Protein AF-A0A9X1MI79-F1 (afdb_monomer)

Organism: NCBI:txid2886935

Secondary structure (DSSP, 8-state):
--HHHHHHHHHHHHHHHHHHHHHHHHHHHHHHHHHHHH-HHHHHHHHHHHHHHHHHHHHHHHHHHHHHHHHHH---TTSHHHHHHHHHHHHHHHHHHHHHHHHHHS-TTTTT-PPPTTPPPHHHHHT--TT-HHHHHHHHHHT--

Radius of gyration: 29.28 Å; Cα contacts (8 Å, |Δi|>4): 92; chains: 1; bounding box: 72×28×88 Å

Solvent-accessible surface area (backbone atoms only — not comparable to full-atom values): 7965 Å² total; per-residue (Å²): 130,60,71,67,59,54,54,52,52,51,51,51,49,52,54,50,51,52,52,52,50,51,54,49,53,52,54,52,51,53,51,57,52,52,50,56,68,71,27,70,70,44,48,52,53,35,28,51,51,56,55,47,51,51,52,51,37,39,53,34,25,50,51,30,20,54,47,52,52,56,49,68,73,59,82,47,96,80,42,66,81,63,52,52,57,63,43,52,54,33,49,53,50,31,54,52,41,52,51,56,45,28,56,43,67,79,33,28,77,86,60,72,34,59,77,58,86,46,61,68,51,56,69,65,61,68,71,57,61,74,89,44,36,70,50,39,33,51,52,57,55,65,54,44,100

Structure (mmCIF, N/CA/C/O backbone):
data_AF-A0A9X1MI79-F1
#
_entry.id   AF-A0A9X1MI79-F1
#
loop_
_atom_site.group_PDB
_atom_site.id
_atom_site.type_symbol
_atom_site.label_atom_id
_atom_site.label_alt_id
_atom_site.label_comp_id
_atom_site.label_asym_id
_atom_site.label_entity_id
_atom_site.label_seq_id
_atom_site.pdbx_PDB_ins_code
_atom_site.Cartn_x
_atom_site.Cartn_y
_atom_site.Cartn_z
_atom_site.occupancy
_atom_site.B_iso_or_equiv
_atom_site.auth_seq_id
_atom_site.auth_comp_id
_atom_site.auth_asym_id
_atom_site.auth_atom_id
_atom_site.pdbx_PDB_model_num
ATOM 1 N N . MET A 1 1 ? 44.065 7.647 -59.034 1.00 57.72 1 MET A N 1
ATOM 2 C CA . MET A 1 1 ? 42.677 7.531 -58.523 1.00 57.72 1 MET A CA 1
ATOM 3 C C . MET A 1 1 ? 41.960 8.841 -58.847 1.00 57.72 1 MET A C 1
ATOM 5 O O . MET A 1 1 ? 42.499 9.881 -58.493 1.00 57.72 1 MET A O 1
ATOM 9 N N . SER A 1 2 ? 40.863 8.844 -59.620 1.00 71.06 2 SER A N 1
ATOM 10 C CA . SER A 1 2 ? 40.244 10.113 -60.052 1.00 71.06 2 SER A CA 1
ATOM 11 C C . SER A 1 2 ? 39.597 10.833 -58.865 1.00 71.06 2 SER A C 1
ATOM 13 O O . SER A 1 2 ? 39.004 10.186 -57.999 1.00 71.06 2 SER A O 1
ATOM 15 N N . ARG A 1 3 ? 39.702 12.170 -58.818 1.00 73.56 3 ARG A N 1
ATOM 16 C CA . ARG A 1 3 ? 39.136 13.012 -57.743 1.00 73.56 3 ARG A CA 1
ATOM 17 C C . ARG A 1 3 ? 37.663 12.688 -57.464 1.00 73.56 3 ARG A C 1
ATOM 19 O O . ARG A 1 3 ? 37.249 12.658 -56.313 1.00 73.56 3 ARG A O 1
ATOM 26 N N . THR A 1 4 ? 36.906 12.347 -58.503 1.00 75.12 4 THR A N 1
ATOM 27 C CA . THR A 1 4 ? 35.492 11.961 -58.425 1.00 75.12 4 THR A CA 1
ATOM 28 C C . THR A 1 4 ? 35.263 10.689 -57.608 1.00 75.12 4 THR A C 1
ATOM 30 O O . THR A 1 4 ? 34.329 10.636 -56.817 1.00 75.12 4 THR A O 1
ATOM 33 N N . ARG A 1 5 ? 36.128 9.673 -57.744 1.00 74.81 5 ARG A N 1
ATOM 34 C CA . ARG A 1 5 ? 36.008 8.429 -56.964 1.00 74.81 5 ARG A CA 1
ATOM 35 C C . ARG A 1 5 ? 36.281 8.666 -55.485 1.00 74.81 5 ARG A C 1
ATOM 37 O O . ARG A 1 5 ? 35.548 8.127 -54.671 1.00 74.81 5 ARG A O 1
ATOM 44 N N . ILE A 1 6 ? 37.269 9.508 -55.166 1.00 77.19 6 ILE A N 1
ATOM 45 C CA . ILE A 1 6 ? 37.611 9.874 -53.784 1.00 77.19 6 ILE A CA 1
ATOM 46 C C . ILE A 1 6 ? 36.420 10.576 -53.122 1.00 77.19 6 ILE A C 1
ATOM 48 O O . ILE A 1 6 ? 35.980 10.143 -52.062 1.00 77.19 6 ILE A O 1
ATOM 52 N N . VAL A 1 7 ? 35.834 11.578 -53.788 1.00 79.25 7 VAL A N 1
ATOM 53 C CA . VAL A 1 7 ? 34.670 12.321 -53.273 1.00 79.25 7 VAL A CA 1
ATOM 54 C C . VAL A 1 7 ? 33.468 11.401 -53.032 1.00 79.25 7 VAL A C 1
ATOM 56 O O . VAL A 1 7 ? 32.863 11.464 -51.965 1.00 79.25 7 VAL A O 1
ATOM 59 N N . ILE A 1 8 ? 33.153 10.498 -53.967 1.00 82.12 8 ILE A N 1
ATOM 60 C CA . ILE A 1 8 ? 32.021 9.567 -53.821 1.00 82.12 8 ILE A CA 1
ATOM 61 C C . ILE A 1 8 ? 32.249 8.588 -52.660 1.00 82.12 8 ILE A C 1
ATOM 63 O O . ILE A 1 8 ? 31.344 8.384 -51.852 1.00 82.12 8 ILE A O 1
ATOM 67 N N . THR A 1 9 ? 33.454 8.022 -52.520 1.00 80.94 9 THR A N 1
ATOM 68 C CA . THR A 1 9 ? 33.768 7.132 -51.388 1.00 80.94 9 THR A CA 1
ATOM 69 C C . THR A 1 9 ? 33.741 7.855 -50.045 1.00 80.94 9 THR A C 1
ATOM 71 O O . THR A 1 9 ? 33.268 7.285 -49.066 1.00 80.94 9 THR A O 1
ATOM 74 N N . SER A 1 10 ? 34.187 9.113 -49.988 1.00 80.06 10 SER A N 1
ATOM 75 C CA . SER A 1 10 ? 34.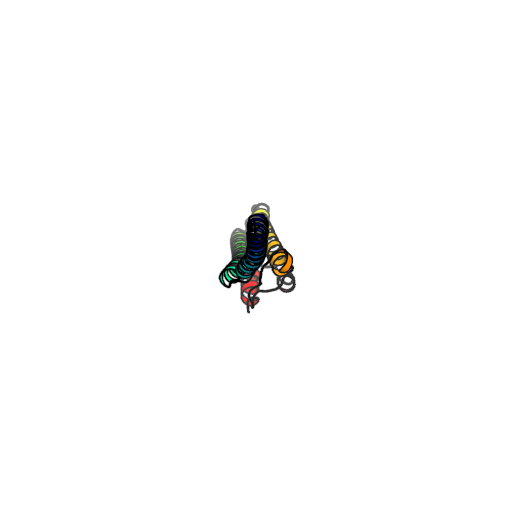133 9.919 -48.765 1.00 80.06 10 SER A CA 1
ATOM 76 C C . SER A 1 10 ? 32.695 10.228 -48.351 1.00 80.06 10 SER A C 1
ATOM 78 O O . SER A 1 10 ? 32.358 10.083 -47.180 1.00 80.06 10 SER A O 1
ATOM 80 N N . ILE A 1 11 ? 31.827 10.590 -49.302 1.00 84.75 11 ILE A N 1
ATOM 81 C CA . ILE A 1 11 ? 30.403 10.836 -49.027 1.00 84.75 11 ILE A CA 1
ATOM 82 C C . ILE A 1 11 ? 29.721 9.549 -48.548 1.00 84.75 11 ILE A C 1
ATOM 84 O O . ILE A 1 11 ? 29.027 9.569 -47.534 1.00 84.75 11 ILE A O 1
ATOM 88 N N . ALA A 1 12 ? 29.965 8.418 -49.216 1.00 84.44 12 ALA A N 1
ATOM 89 C CA . ALA A 1 12 ? 29.407 7.129 -48.813 1.00 84.44 12 ALA A CA 1
ATOM 90 C C . ALA A 1 12 ? 29.863 6.708 -47.403 1.00 84.44 12 ALA A C 1
ATOM 92 O O . ALA A 1 12 ? 29.055 6.211 -46.621 1.00 84.44 12 ALA A O 1
ATOM 93 N N . ALA A 1 13 ? 31.129 6.957 -47.051 1.00 85.69 13 ALA A N 1
ATOM 94 C CA . ALA A 1 13 ? 31.653 6.675 -45.717 1.00 85.69 13 ALA A CA 1
ATOM 95 C C . ALA A 1 13 ? 30.995 7.545 -44.631 1.00 85.69 13 ALA A C 1
ATOM 97 O O . ALA A 1 13 ? 30.631 7.027 -43.577 1.00 85.69 13 ALA A O 1
ATOM 98 N N . ILE A 1 14 ? 30.789 8.841 -44.894 1.00 86.50 14 ILE A N 1
ATOM 99 C CA . ILE A 1 14 ? 30.130 9.761 -43.951 1.00 86.50 14 ILE A CA 1
ATOM 100 C C . ILE A 1 14 ? 28.669 9.355 -43.729 1.00 86.50 14 ILE A C 1
ATOM 102 O O . ILE A 1 14 ? 28.219 9.274 -42.587 1.00 86.50 14 ILE A O 1
ATOM 106 N N . VAL A 1 15 ? 27.938 9.051 -44.807 1.00 88.00 15 VAL A N 1
ATOM 107 C CA . VAL A 1 15 ? 26.540 8.602 -44.717 1.00 88.00 15 VAL A CA 1
ATOM 108 C C . VAL A 1 15 ? 26.447 7.266 -43.978 1.00 88.00 15 VAL A C 1
ATOM 110 O O . VAL A 1 15 ? 25.614 7.121 -43.086 1.00 88.00 15 VAL A O 1
ATOM 113 N N . GLY A 1 16 ? 27.335 6.312 -44.274 1.00 87.31 16 GLY A N 1
ATOM 114 C CA . GLY A 1 16 ? 27.387 5.032 -43.565 1.00 87.31 16 GLY A CA 1
ATOM 115 C C . GLY A 1 16 ? 27.642 5.197 -42.064 1.00 87.31 16 GLY A C 1
ATOM 116 O O . GLY A 1 16 ? 26.950 4.587 -41.250 1.00 87.31 16 GLY A O 1
ATOM 117 N N . LEU A 1 17 ? 28.573 6.077 -41.685 1.00 87.50 17 LEU A N 1
AT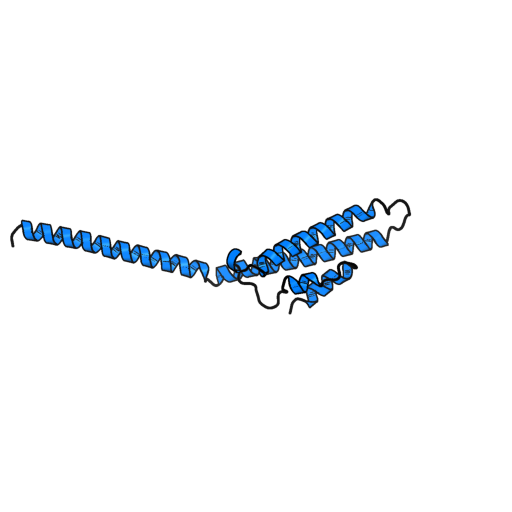OM 118 C CA . LEU A 1 17 ? 28.871 6.370 -40.282 1.00 87.50 17 LEU A CA 1
ATOM 119 C C . LEU A 1 17 ? 27.667 6.998 -39.560 1.00 87.50 17 LEU A C 1
ATOM 121 O O . LEU A 1 17 ? 27.357 6.615 -38.431 1.00 87.50 17 LEU A O 1
ATOM 125 N N . ALA A 1 18 ? 26.966 7.927 -40.216 1.00 83.12 18 ALA A N 1
ATOM 126 C CA . ALA A 1 18 ? 25.770 8.570 -39.674 1.00 83.12 18 ALA A CA 1
ATOM 127 C C . ALA A 1 18 ? 24.629 7.565 -39.434 1.00 83.12 18 ALA A C 1
ATOM 129 O O . ALA A 1 18 ? 23.962 7.613 -38.402 1.00 83.12 18 ALA A O 1
ATOM 130 N N . VAL A 1 19 ? 24.436 6.608 -40.347 1.00 85.88 19 VAL A N 1
ATOM 131 C CA . VAL A 1 19 ? 23.416 5.559 -40.195 1.00 85.88 19 VAL A CA 1
ATOM 132 C C . VAL A 1 19 ? 23.762 4.622 -39.038 1.00 85.88 19 VAL A C 1
ATOM 134 O O . VAL A 1 19 ? 22.911 4.360 -38.190 1.00 85.88 19 VAL A O 1
ATOM 137 N N . VAL A 1 20 ? 25.010 4.153 -38.951 1.00 84.38 20 VAL A N 1
ATOM 138 C CA . VAL A 1 20 ? 25.444 3.252 -37.868 1.00 84.38 20 VAL A CA 1
ATOM 139 C C . VAL A 1 20 ? 25.331 3.933 -36.504 1.00 84.38 20 VAL A C 1
ATOM 141 O O . VAL A 1 20 ? 24.790 3.352 -35.567 1.00 84.38 20 VAL A O 1
ATOM 144 N N . THR A 1 21 ? 25.789 5.179 -36.385 1.00 80.25 21 THR A N 1
ATOM 145 C CA . THR A 1 21 ? 25.687 5.936 -35.125 1.00 80.25 21 THR A CA 1
ATOM 146 C C . THR A 1 21 ? 24.237 6.250 -34.754 1.00 80.25 21 THR A C 1
ATOM 148 O O . THR A 1 21 ? 23.883 6.131 -33.582 1.00 80.25 21 THR A O 1
ATOM 151 N N . GLY A 1 22 ? 23.375 6.556 -35.730 1.00 79.12 22 GLY A N 1
ATOM 152 C CA . GLY A 1 22 ? 21.936 6.718 -35.512 1.00 79.12 22 GLY A CA 1
ATOM 153 C C . GLY A 1 22 ? 21.269 5.442 -34.987 1.00 79.12 22 GLY A C 1
ATOM 154 O O . GLY A 1 22 ? 20.530 5.492 -34.005 1.00 79.12 22 GLY A O 1
ATOM 155 N N . LEU A 1 23 ? 21.582 4.283 -35.574 1.00 79.25 23 LEU A N 1
ATOM 156 C CA . LEU A 1 23 ? 21.052 2.986 -35.132 1.00 79.25 23 LEU A CA 1
ATOM 157 C C . LEU A 1 23 ? 21.542 2.597 -33.728 1.00 79.25 23 LEU A C 1
ATOM 159 O O . LEU A 1 23 ? 20.756 2.108 -32.916 1.00 79.25 23 LEU A O 1
ATOM 163 N N . LEU A 1 24 ? 22.812 2.862 -33.410 1.00 77.44 24 LEU A N 1
ATOM 164 C CA . LEU A 1 24 ? 23.360 2.646 -32.067 1.00 77.44 24 LEU A CA 1
ATOM 165 C C . LEU A 1 24 ? 22.711 3.570 -31.028 1.00 77.44 24 LEU A C 1
ATOM 167 O O . LEU A 1 24 ? 22.385 3.121 -29.931 1.00 77.44 24 LEU A O 1
ATOM 171 N N . GLY A 1 25 ? 22.476 4.839 -31.376 1.00 72.69 25 GLY A N 1
ATOM 172 C CA . GLY A 1 25 ? 21.784 5.798 -30.512 1.00 72.69 25 GLY A CA 1
ATOM 173 C C . GLY A 1 25 ? 20.355 5.365 -30.182 1.00 72.69 25 GLY A C 1
ATOM 174 O O . GLY A 1 25 ? 19.941 5.436 -29.024 1.00 72.69 25 GLY A O 1
ATOM 175 N N . LEU A 1 26 ? 19.630 4.836 -31.173 1.00 72.94 26 LEU A N 1
ATOM 176 C CA . LEU A 1 26 ? 18.309 4.248 -30.955 1.00 72.94 26 LEU A CA 1
ATOM 177 C C . LEU A 1 26 ? 18.398 3.043 -30.006 1.00 72.94 26 LEU A C 1
ATOM 179 O O . LEU A 1 26 ? 17.720 3.035 -28.980 1.00 72.94 26 LEU A O 1
ATOM 183 N N . GLY A 1 27 ? 19.275 2.071 -30.275 1.00 67.94 27 GLY A N 1
ATOM 184 C CA . GLY A 1 27 ? 19.419 0.869 -29.439 1.00 67.94 27 GLY A CA 1
ATOM 185 C C . GLY A 1 27 ? 19.789 1.162 -27.978 1.00 67.94 27 GLY A C 1
ATOM 186 O O . GLY A 1 27 ? 19.186 0.610 -27.056 1.00 67.94 27 GLY A O 1
ATOM 187 N N . LEU A 1 28 ? 20.729 2.082 -27.746 1.00 68.38 28 LEU A N 1
ATOM 188 C CA . LEU A 1 28 ? 21.133 2.498 -26.397 1.00 68.38 28 LEU A CA 1
ATOM 189 C C . LEU A 1 28 ? 20.019 3.257 -25.660 1.00 68.38 28 LEU A C 1
ATOM 191 O O . LEU A 1 28 ? 19.884 3.113 -24.443 1.00 68.38 28 LEU A O 1
ATOM 195 N N . GLY A 1 29 ? 19.196 4.025 -26.380 1.00 64.25 29 GLY A N 1
ATOM 196 C CA . GLY A 1 29 ? 18.020 4.695 -25.820 1.00 64.25 29 GLY A CA 1
ATOM 197 C C . GLY A 1 29 ? 16.996 3.706 -25.257 1.00 64.25 29 GLY A C 1
ATOM 198 O O . GLY A 1 29 ? 16.554 3.864 -24.118 1.00 64.25 29 GLY A O 1
ATOM 199 N N . TRP A 1 30 ? 16.689 2.643 -26.008 1.00 60.22 30 TRP A N 1
ATOM 200 C CA . TRP A 1 30 ? 15.798 1.564 -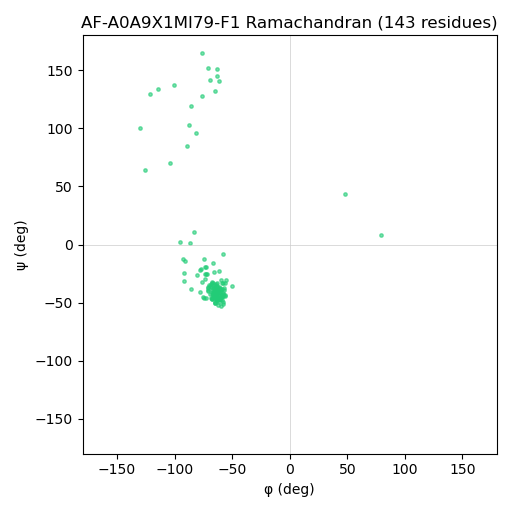25.561 1.00 60.22 30 TRP A CA 1
ATOM 201 C C . TRP A 1 30 ? 16.367 0.794 -24.364 1.00 60.22 30 TRP A C 1
ATOM 203 O O . TRP A 1 30 ? 15.646 0.524 -23.403 1.00 60.22 30 TRP A O 1
ATOM 213 N N . PHE A 1 31 ? 17.669 0.500 -24.368 1.00 62.28 31 PHE A N 1
ATOM 214 C CA . PHE A 1 31 ? 18.326 -0.194 -23.257 1.00 62.28 31 PHE A CA 1
ATOM 215 C C . PHE A 1 31 ? 18.320 0.635 -21.958 1.00 62.28 31 PHE A C 1
ATOM 217 O O . PHE A 1 31 ? 18.019 0.132 -20.873 1.00 62.28 31 PHE A O 1
ATOM 224 N N . ASN A 1 32 ? 18.592 1.938 -22.056 1.00 60.25 32 ASN A N 1
ATOM 225 C CA . ASN A 1 32 ? 18.564 2.842 -20.906 1.00 60.25 32 ASN A CA 1
ATOM 226 C C . ASN A 1 32 ? 17.133 3.054 -20.368 1.00 60.25 32 ASN A C 1
ATOM 228 O O . ASN A 1 32 ? 16.927 3.189 -19.163 1.00 60.25 32 ASN A O 1
ATOM 232 N N . ALA A 1 33 ? 16.123 3.049 -21.242 1.00 61.75 33 ALA A N 1
ATOM 233 C CA . ALA A 1 33 ? 14.724 3.087 -20.821 1.00 61.75 33 ALA A CA 1
ATOM 234 C C . ALA A 1 33 ? 14.313 1.790 -20.101 1.00 61.75 33 ALA A C 1
ATOM 236 O O . ALA A 1 33 ? 13.752 1.850 -19.008 1.00 61.75 33 ALA A O 1
ATOM 237 N N . GLY A 1 34 ? 14.664 0.624 -20.654 1.00 57.66 34 GLY A N 1
ATOM 238 C CA . GLY A 1 34 ? 14.344 -0.678 -20.058 1.00 57.66 34 GLY A CA 1
ATOM 239 C C . GLY A 1 34 ? 14.978 -0.889 -18.680 1.00 57.66 34 GLY A C 1
ATOM 240 O O . GLY A 1 34 ? 14.314 -1.337 -17.745 1.00 57.66 34 GLY A O 1
ATOM 241 N N . THR A 1 35 ? 16.241 -0.491 -18.510 1.00 56.88 35 THR A N 1
ATOM 242 C CA . THR A 1 35 ? 16.941 -0.622 -17.219 1.00 56.88 35 THR A CA 1
ATOM 243 C C . THR A 1 35 ? 16.368 0.288 -16.132 1.00 56.88 35 THR A C 1
ATOM 245 O O . THR A 1 35 ? 16.342 -0.108 -14.969 1.00 56.88 35 THR A O 1
ATOM 248 N N . LYS A 1 36 ? 15.844 1.473 -16.474 1.00 60.31 36 LYS A N 1
ATOM 249 C CA . LYS A 1 36 ? 15.164 2.350 -15.505 1.00 60.31 36 LYS A CA 1
ATOM 250 C C . LYS A 1 36 ? 13.874 1.732 -14.967 1.00 60.31 36 LYS A C 1
ATOM 252 O O . LYS A 1 36 ? 13.644 1.801 -13.759 1.00 60.31 36 LYS A O 1
ATOM 257 N N . VAL A 1 37 ? 13.085 1.095 -15.833 1.00 60.56 37 VAL A N 1
ATOM 258 C CA . VAL A 1 37 ? 11.792 0.485 -15.477 1.00 60.56 37 VAL A CA 1
ATOM 259 C C . VAL A 1 37 ? 11.970 -0.723 -14.548 1.00 60.56 37 VAL A C 1
ATOM 261 O O . VAL A 1 37 ? 11.247 -0.8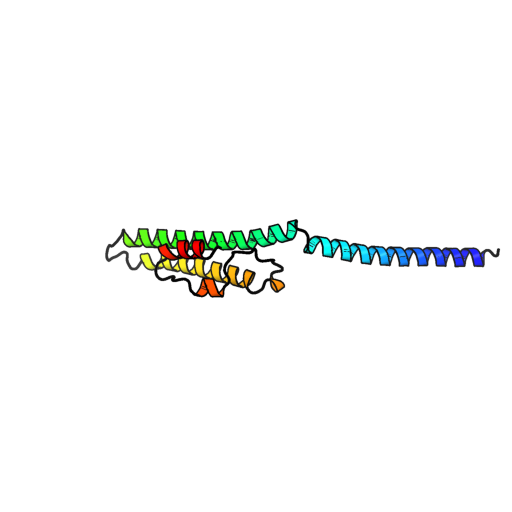38 -13.562 1.00 60.56 37 VAL A O 1
ATOM 264 N N . ILE A 1 38 ? 12.972 -1.574 -14.798 1.00 61.22 38 ILE A N 1
ATOM 265 C CA . ILE A 1 38 ? 13.195 -2.829 -14.047 1.00 61.22 38 ILE A CA 1
ATOM 266 C C . ILE A 1 38 ? 14.224 -2.650 -12.906 1.00 61.22 38 ILE A C 1
ATOM 268 O O . ILE A 1 38 ? 14.563 -3.589 -12.191 1.00 61.22 38 ILE A O 1
ATOM 272 N N . SER A 1 39 ? 14.751 -1.438 -12.693 1.00 69.06 39 SER A N 1
ATOM 273 C CA . SER A 1 39 ? 15.753 -1.213 -11.642 1.00 69.06 39 SER A CA 1
ATOM 274 C C . SER A 1 39 ? 15.207 -1.534 -10.242 1.00 69.06 39 SER A C 1
ATOM 276 O O . SER A 1 39 ? 14.089 -1.158 -9.890 1.00 69.06 39 SER A O 1
ATOM 278 N N . ALA A 1 40 ? 16.034 -2.149 -9.389 1.00 73.81 40 ALA A N 1
ATOM 279 C CA . ALA A 1 40 ? 15.679 -2.444 -7.995 1.00 73.81 40 ALA A CA 1
ATOM 280 C C . ALA A 1 40 ? 15.250 -1.187 -7.208 1.00 73.81 40 ALA A C 1
ATOM 282 O O . ALA A 1 40 ? 14.402 -1.249 -6.319 1.00 73.81 40 ALA A O 1
ATOM 283 N N . GLY A 1 41 ? 15.801 -0.020 -7.563 1.00 73.00 41 GLY A N 1
ATOM 284 C CA . GLY A 1 41 ? 15.394 1.263 -6.993 1.00 73.00 41 GLY A CA 1
ATOM 285 C C . GLY A 1 41 ? 13.963 1.666 -7.361 1.00 73.00 41 GLY A C 1
ATOM 286 O O . GLY A 1 41 ? 13.283 2.278 -6.540 1.00 73.00 41 GLY A O 1
ATOM 287 N N . ASN A 1 42 ? 13.492 1.311 -8.559 1.00 76.62 42 ASN A N 1
ATOM 288 C CA . ASN A 1 42 ? 12.117 1.553 -8.985 1.00 76.62 42 ASN A CA 1
ATOM 289 C C . ASN A 1 42 ? 11.137 0.617 -8.263 1.00 76.62 42 ASN A C 1
ATOM 291 O O . ASN A 1 42 ? 10.174 1.089 -7.665 1.00 76.62 42 ASN A O 1
ATOM 295 N N . VAL A 1 43 ? 11.459 -0.678 -8.192 1.00 79.00 43 VAL A N 1
ATOM 296 C CA . VAL A 1 43 ? 10.666 -1.671 -7.443 1.00 79.00 43 VAL A CA 1
ATOM 297 C C . VAL A 1 43 ? 10.546 -1.279 -5.966 1.00 79.00 43 VAL A C 1
ATOM 299 O O . VAL A 1 43 ? 9.453 -1.260 -5.409 1.00 79.00 43 VAL A O 1
ATOM 302 N N . LYS A 1 44 ? 11.641 -0.835 -5.330 1.00 82.44 44 LYS A N 1
ATOM 303 C CA . LYS A 1 44 ? 11.604 -0.346 -3.941 1.00 82.44 44 LYS A CA 1
ATOM 304 C C . LYS A 1 44 ? 10.672 0.858 -3.760 1.00 82.44 44 LYS A C 1
ATOM 306 O O . LYS A 1 44 ? 9.979 0.951 -2.744 1.00 82.44 44 LYS A O 1
ATOM 311 N N . LYS A 1 45 ? 10.648 1.789 -4.719 1.00 82.44 45 LYS A N 1
ATOM 312 C CA . LYS A 1 45 ? 9.724 2.935 -4.688 1.00 82.44 45 LYS A CA 1
ATOM 313 C C . LYS A 1 45 ? 8.273 2.480 -4.823 1.00 82.44 45 LYS A C 1
ATOM 315 O O . LYS A 1 45 ? 7.447 2.942 -4.046 1.00 82.44 45 LYS A O 1
ATOM 320 N N . GLN A 1 46 ? 7.989 1.553 -5.736 1.00 83.44 46 GLN A N 1
ATOM 321 C CA . GLN A 1 46 ? 6.656 0.970 -5.919 1.00 83.44 46 GLN A CA 1
ATOM 322 C C . GLN A 1 46 ? 6.182 0.249 -4.650 1.00 83.44 46 GLN A C 1
ATOM 324 O O . GLN A 1 46 ? 5.102 0.550 -4.149 1.00 83.44 46 GLN A O 1
ATOM 329 N N . HIS A 1 47 ? 7.032 -0.586 -4.041 1.00 87.88 47 HIS A N 1
ATOM 330 C CA . HIS A 1 47 ? 6.723 -1.233 -2.762 1.00 87.88 47 HIS A CA 1
ATOM 331 C C . HIS A 1 47 ? 6.421 -0.197 -1.672 1.00 87.88 47 HIS A C 1
ATOM 333 O O . HIS A 1 47 ? 5.459 -0.342 -0.928 1.00 87.88 47 HIS A O 1
ATOM 339 N N . THR A 1 48 ? 7.198 0.890 -1.600 1.00 87.94 48 THR A N 1
ATOM 340 C CA . THR A 1 48 ? 6.979 1.958 -0.607 1.00 87.94 48 THR A CA 1
ATOM 341 C C . THR A 1 48 ? 5.590 2.591 -0.728 1.00 87.94 48 THR A C 1
ATOM 343 O O . THR A 1 48 ? 5.017 2.975 0.290 1.00 87.94 48 T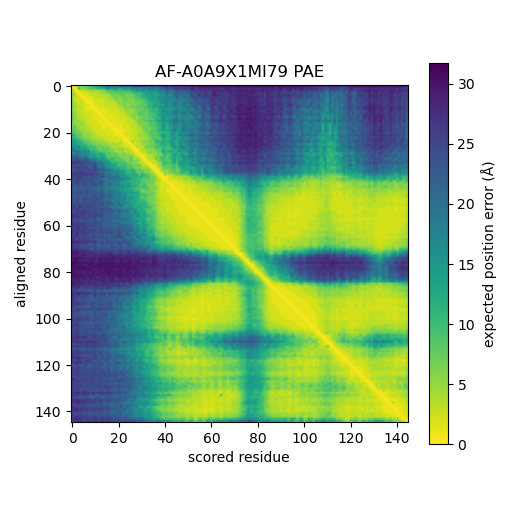HR A O 1
ATOM 346 N N . VAL A 1 49 ? 5.036 2.692 -1.942 1.00 87.44 49 VAL A N 1
ATOM 347 C CA . VAL A 1 49 ? 3.676 3.209 -2.162 1.00 87.44 49 VAL A CA 1
ATOM 348 C C . VAL A 1 49 ? 2.642 2.280 -1.532 1.00 87.44 49 VAL A C 1
ATOM 350 O O . VAL A 1 49 ? 1.838 2.753 -0.731 1.00 87.44 49 VAL A O 1
ATOM 353 N N . VAL A 1 50 ? 2.711 0.976 -1.819 1.00 88.25 50 VAL A N 1
ATOM 354 C CA . VAL A 1 50 ? 1.779 -0.024 -1.265 1.00 88.25 50 VAL A CA 1
ATOM 355 C C . VAL A 1 50 ? 1.871 -0.067 0.262 1.00 88.25 50 VAL A C 1
ATOM 357 O O . VAL A 1 50 ? 0.857 0.029 0.947 1.00 88.25 50 VAL A O 1
ATOM 360 N N . ILE A 1 51 ? 3.094 -0.112 0.805 1.00 90.38 51 ILE A N 1
ATOM 361 C CA . ILE A 1 51 ? 3.342 -0.128 2.255 1.00 90.38 51 ILE A CA 1
ATOM 362 C C . ILE A 1 51 ? 2.745 1.117 2.923 1.00 90.38 51 ILE A C 1
ATOM 364 O O . ILE A 1 51 ? 2.119 1.021 3.977 1.00 90.38 51 ILE A O 1
ATOM 368 N N . ARG A 1 52 ? 2.943 2.301 2.326 1.00 91.38 52 ARG A N 1
ATOM 369 C CA . ARG A 1 52 ? 2.421 3.557 2.876 1.00 91.38 52 ARG A CA 1
ATOM 370 C C . ARG A 1 52 ? 0.898 3.571 2.873 1.00 91.38 52 ARG A C 1
ATOM 372 O O . ARG A 1 52 ? 0.320 3.838 3.915 1.00 91.38 52 ARG A O 1
ATOM 379 N N . GLN A 1 53 ? 0.274 3.246 1.742 1.00 90.81 53 GLN A N 1
ATOM 380 C CA . GLN A 1 53 ? -1.186 3.194 1.641 1.00 90.81 53 GLN A CA 1
ATOM 381 C C . GLN A 1 53 ? -1.784 2.217 2.662 1.00 90.81 53 GLN A C 1
ATOM 383 O O . GLN A 1 53 ? -2.787 2.535 3.295 1.00 90.81 53 GLN A O 1
ATOM 388 N N . TYR A 1 54 ? -1.134 1.071 2.879 1.00 91.25 54 TYR A N 1
ATOM 389 C CA . TYR A 1 54 ? -1.554 0.101 3.886 1.00 91.25 54 TYR A CA 1
ATOM 390 C C . TYR A 1 54 ? -1.474 0.646 5.316 1.00 91.25 54 TYR A C 1
ATOM 392 O O . TYR A 1 54 ? -2.423 0.539 6.089 1.00 91.25 54 TYR A O 1
ATOM 400 N N . ASN A 1 55 ? -0.363 1.298 5.663 1.00 91.56 55 ASN A N 1
ATOM 401 C CA . ASN A 1 55 ? -0.209 1.929 6.973 1.00 91.56 55 ASN A CA 1
ATOM 402 C C . ASN A 1 55 ? -1.202 3.084 7.180 1.00 91.56 55 ASN A C 1
ATOM 404 O O . ASN A 1 55 ? -1.691 3.267 8.292 1.00 91.56 55 ASN A O 1
ATOM 408 N N . ASP A 1 56 ? -1.527 3.833 6.123 1.00 91.44 56 ASP A N 1
ATOM 409 C CA . ASP A 1 56 ? -2.541 4.889 6.171 1.00 91.44 56 ASP A CA 1
ATOM 410 C C . ASP A 1 56 ? -3.936 4.300 6.456 1.00 91.44 56 ASP A C 1
ATOM 412 O O . ASP A 1 56 ? -4.699 4.891 7.221 1.00 91.44 56 ASP A O 1
ATOM 416 N N . MET A 1 57 ? -4.260 3.117 5.910 1.00 91.12 57 MET A N 1
ATOM 417 C CA . MET A 1 57 ? -5.500 2.394 6.237 1.00 91.12 57 MET A CA 1
ATOM 418 C C . MET A 1 57 ? -5.551 1.976 7.708 1.00 91.12 57 MET A C 1
ATOM 420 O O . MET A 1 57 ? -6.554 2.234 8.372 1.00 91.12 57 MET A O 1
ATOM 424 N 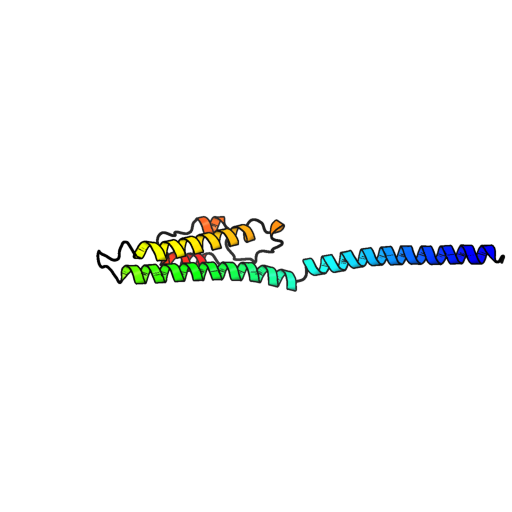N . ILE A 1 58 ? -4.467 1.393 8.234 1.00 91.19 58 ILE A N 1
ATOM 425 C CA . ILE A 1 58 ? -4.369 1.020 9.656 1.00 91.19 58 ILE A CA 1
ATOM 426 C C . ILE A 1 58 ? -4.559 2.257 10.541 1.00 91.19 58 ILE A C 1
ATOM 428 O O . ILE A 1 58 ? -5.372 2.244 11.460 1.00 91.19 58 ILE A O 1
ATOM 432 N N . ALA A 1 59 ? -3.866 3.355 10.233 1.00 91.19 59 ALA A N 1
ATOM 433 C CA . ALA A 1 59 ? -3.992 4.595 10.991 1.00 91.19 59 ALA A CA 1
ATOM 434 C C . ALA A 1 59 ? -5.410 5.183 10.911 1.00 91.19 59 ALA A C 1
ATOM 436 O O . ALA A 1 59 ? -5.902 5.756 11.884 1.00 91.19 59 ALA A O 1
ATOM 437 N N . ALA A 1 60 ? -6.090 5.070 9.768 1.00 89.38 60 ALA A N 1
ATOM 438 C CA . ALA A 1 60 ? -7.477 5.505 9.633 1.00 89.38 60 ALA A CA 1
ATOM 439 C C . ALA A 1 60 ? -8.434 4.660 10.490 1.00 89.38 60 ALA A C 1
ATOM 441 O O . ALA A 1 60 ? -9.305 5.239 11.140 1.00 89.38 60 ALA A O 1
ATOM 442 N N . ALA A 1 61 ? -8.234 3.339 10.546 1.00 88.75 61 ALA A N 1
ATOM 443 C CA . ALA A 1 61 ? -8.996 2.442 11.415 1.00 88.75 61 ALA A CA 1
ATOM 444 C C . ALA A 1 61 ? -8.754 2.745 12.907 1.00 88.75 61 ALA A C 1
ATOM 446 O O . ALA A 1 61 ? -9.713 2.944 13.650 1.00 88.75 61 ALA A O 1
ATOM 447 N N . ASP A 1 62 ? -7.495 2.912 13.329 1.00 88.62 62 ASP A N 1
ATOM 448 C CA . ASP A 1 62 ? -7.139 3.253 14.718 1.00 88.62 62 ASP A CA 1
ATOM 449 C C . ASP A 1 62 ? -7.739 4.620 15.142 1.00 88.62 62 ASP A C 1
ATOM 451 O O . ASP A 1 62 ? -8.216 4.799 16.268 1.00 88.62 62 ASP A O 1
ATOM 455 N N . ASN A 1 63 ? -7.799 5.590 14.218 1.00 86.69 63 ASN A N 1
ATOM 456 C CA . ASN A 1 63 ? -8.472 6.875 14.445 1.00 86.69 63 ASN A CA 1
ATOM 457 C C . ASN A 1 63 ? -9.999 6.741 14.555 1.00 86.69 63 ASN A C 1
ATOM 459 O O . ASN A 1 63 ? -10.618 7.475 15.329 1.00 86.69 63 ASN A O 1
ATOM 463 N N . ALA A 1 64 ? -10.613 5.849 13.772 1.00 86.88 64 ALA A N 1
ATOM 464 C CA . ALA A 1 64 ? -12.044 5.569 13.856 1.00 86.88 64 ALA A CA 1
ATOM 465 C C . ALA A 1 64 ? -12.395 4.888 15.190 1.00 86.88 64 ALA A C 1
ATOM 467 O O . ALA A 1 64 ? -13.333 5.326 15.854 1.00 86.88 64 ALA A O 1
ATOM 468 N N . CYS A 1 65 ? -11.580 3.927 15.642 1.00 88.56 65 CYS A N 1
ATOM 469 C CA . CYS A 1 65 ? -11.699 3.320 16.971 1.00 88.56 65 CYS A CA 1
ATOM 470 C C . CYS A 1 65 ? -11.598 4.370 18.086 1.00 88.56 65 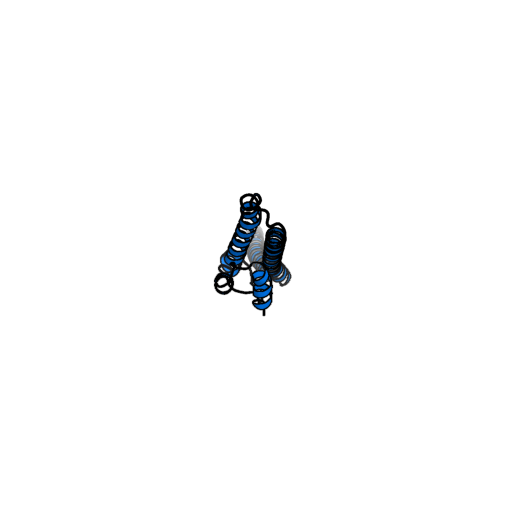CYS A C 1
ATOM 472 O O . CYS A 1 65 ? -12.487 4.467 18.926 1.00 88.56 65 CYS A O 1
ATOM 474 N N . SER A 1 66 ? -10.582 5.239 18.043 1.00 85.62 66 SER A N 1
ATOM 475 C CA . SER A 1 66 ? -10.411 6.303 19.048 1.00 85.62 66 SER A CA 1
ATOM 476 C C . SER A 1 66 ? -11.638 7.228 19.134 1.00 85.62 66 SER A C 1
ATOM 478 O O . SER A 1 66 ? -12.031 7.667 20.215 1.00 85.62 66 SER A O 1
ATOM 480 N N . ALA A 1 67 ? -12.274 7.519 17.992 1.00 82.88 67 ALA A N 1
ATOM 481 C CA . ALA A 1 67 ? -13.511 8.295 17.943 1.00 82.88 67 ALA A CA 1
ATOM 482 C C . ALA A 1 67 ? -14.718 7.514 18.498 1.00 82.88 67 ALA A C 1
ATOM 484 O O . ALA A 1 67 ? -15.535 8.098 19.208 1.00 82.88 67 ALA A O 1
ATOM 485 N N . GLN A 1 68 ? -14.813 6.210 18.219 1.00 82.19 68 GLN A N 1
ATOM 486 C CA . GLN A 1 68 ? -15.836 5.305 18.756 1.00 82.19 68 GLN A CA 1
ATOM 487 C C . GLN A 1 68 ? -15.730 5.143 20.285 1.00 82.19 68 GLN A C 1
ATOM 489 O O . GLN A 1 68 ? -16.749 5.132 20.982 1.00 82.19 68 GLN A O 1
ATOM 494 N N . GLU A 1 69 ? -14.519 5.070 20.836 1.00 83.12 69 GLU A N 1
ATOM 495 C CA . GLU A 1 69 ? -14.287 5.015 22.285 1.00 83.12 69 GLU A CA 1
ATOM 496 C C . GLU A 1 69 ? -14.666 6.333 22.969 1.00 83.12 69 GLU A C 1
ATOM 498 O O . GLU A 1 69 ? -15.410 6.328 23.954 1.00 83.12 69 GLU A O 1
ATOM 503 N N . ALA A 1 70 ? -14.226 7.469 22.412 1.00 78.56 70 ALA A N 1
ATOM 504 C CA . ALA A 1 70 ? -14.601 8.793 22.910 1.00 78.56 70 ALA A CA 1
ATOM 505 C C . ALA A 1 70 ? -16.126 8.980 22.893 1.00 78.56 70 ALA A C 1
ATOM 507 O O . ALA A 1 70 ? -16.711 9.450 23.867 1.00 78.56 70 ALA A O 1
ATOM 508 N N . ALA A 1 71 ? -16.773 8.523 21.820 1.00 72.69 71 ALA A N 1
ATOM 509 C CA . ALA A 1 71 ? -18.219 8.514 21.669 1.00 72.69 71 ALA A CA 1
ATOM 510 C C . ALA A 1 71 ? -18.943 7.684 22.737 1.00 72.69 71 ALA A C 1
ATOM 512 O O . ALA A 1 71 ? -19.979 8.091 23.265 1.00 72.69 71 ALA A O 1
ATOM 513 N N . SER A 1 72 ? -18.384 6.526 23.075 1.00 70.06 72 SER A N 1
ATOM 514 C CA . SER A 1 72 ? -18.964 5.594 24.041 1.00 70.06 72 SER A CA 1
ATOM 515 C C . SER A 1 72 ? -18.860 6.084 25.492 1.00 70.06 72 SER A C 1
ATOM 517 O O . SER A 1 72 ? -19.691 5.693 26.316 1.00 70.06 72 SER A O 1
ATOM 519 N N . GLY A 1 73 ? -17.875 6.939 25.800 1.00 63.91 73 GLY A N 1
ATOM 520 C CA . GLY A 1 73 ? -17.639 7.515 27.130 1.00 63.91 73 GLY A CA 1
ATOM 521 C C . GLY A 1 73 ? -18.525 8.719 27.488 1.00 63.91 73 GLY A C 1
ATOM 522 O O . GLY A 1 73 ? -18.813 8.935 28.664 1.00 63.91 73 GLY A O 1
ATOM 523 N N . THR A 1 74 ? -19.009 9.475 26.499 1.00 56.56 74 THR A N 1
ATOM 524 C CA . THR A 1 74 ? -19.915 10.632 26.663 1.00 56.56 74 THR A CA 1
ATOM 525 C C . THR A 1 74 ? -21.347 10.271 26.272 1.00 56.56 74 THR A C 1
ATOM 527 O O . THR A 1 74 ? -21.862 10.703 25.246 1.00 56.56 74 THR A O 1
ATOM 530 N N . LYS A 1 75 ? -22.021 9.445 27.079 1.00 52.88 75 LYS A N 1
ATOM 531 C CA . LYS A 1 75 ? -23.454 9.162 26.893 1.00 52.88 75 LYS A CA 1
ATOM 532 C C . LYS A 1 75 ? -24.301 10.170 27.665 1.00 52.88 75 LYS A C 1
ATOM 534 O O . LYS A 1 75 ? -24.730 9.902 28.784 1.00 52.88 75 LYS A O 1
ATOM 539 N N . THR A 1 76 ? -24.562 11.315 27.046 1.00 52.16 76 THR A N 1
ATOM 540 C CA . THR A 1 76 ? -25.690 12.186 27.402 1.00 52.16 76 THR A CA 1
ATOM 541 C C . THR A 1 76 ? -26.661 12.214 26.226 1.00 52.16 76 THR A C 1
ATOM 543 O O . THR A 1 76 ? -26.241 12.406 25.091 1.00 52.16 76 THR A O 1
ATOM 546 N N . ASP A 1 77 ? -27.966 12.060 26.470 1.00 53.31 77 ASP A N 1
ATOM 547 C CA . ASP A 1 77 ? -29.011 11.890 25.434 1.00 53.31 77 ASP A CA 1
ATOM 548 C C . ASP A 1 77 ? -29.115 13.036 24.399 1.00 53.31 77 ASP A C 1
ATOM 550 O O . ASP A 1 77 ? -29.833 12.926 23.408 1.00 53.31 77 ASP A O 1
ATOM 554 N N . LYS A 1 78 ? -28.395 14.148 24.606 1.00 52.28 78 LYS A N 1
ATOM 555 C CA . LYS A 1 78 ? -28.287 15.274 23.664 1.00 52.28 78 LYS A CA 1
ATOM 556 C C . LYS A 1 78 ? -27.096 15.180 22.694 1.00 52.28 78 LYS A C 1
ATOM 558 O O . LYS A 1 78 ? -27.087 15.916 21.713 1.00 52.28 78 LYS A O 1
ATOM 563 N N . ASP A 1 79 ? -26.140 14.279 22.925 1.00 51.47 79 ASP A N 1
ATOM 564 C CA . ASP A 1 79 ? -24.912 14.141 22.124 1.00 51.47 79 ASP A CA 1
ATOM 565 C C . ASP A 1 79 ? -25.051 13.150 20.957 1.00 51.47 79 ASP A C 1
ATOM 567 O O . ASP A 1 79 ? -24.244 13.174 20.028 1.00 51.47 79 ASP A O 1
ATOM 571 N N . ALA A 1 80 ? -26.099 12.316 20.948 1.00 50.28 80 ALA A N 1
ATOM 572 C CA . ALA A 1 80 ? -26.315 11.288 19.923 1.00 50.28 80 ALA A CA 1
ATOM 573 C C . ALA A 1 80 ? -26.355 11.853 18.488 1.00 50.28 80 ALA A C 1
ATOM 575 O O . ALA A 1 80 ? -25.861 11.213 17.566 1.00 50.28 80 ALA A O 1
ATOM 576 N N . LEU A 1 81 ? -26.859 13.082 18.302 1.00 50.12 81 LEU A N 1
ATOM 577 C CA . LEU A 1 81 ? -26.904 13.739 16.988 1.00 50.12 81 LEU A CA 1
ATOM 578 C C . LEU A 1 81 ? -25.544 14.313 16.535 1.00 50.12 81 LEU A C 1
ATOM 580 O O . LEU A 1 81 ? -25.344 14.561 15.350 1.00 50.12 81 LEU A O 1
ATOM 584 N N . VAL A 1 82 ? -24.617 14.563 17.468 1.00 50.50 82 VAL A N 1
ATOM 585 C CA . VAL A 1 82 ? -23.275 15.113 17.185 1.00 50.50 82 VAL A CA 1
ATOM 586 C C . VAL A 1 82 ? -22.253 13.985 16.977 1.00 50.50 82 VAL A C 1
ATOM 588 O O . VAL A 1 82 ? -21.268 14.171 16.264 1.00 50.50 82 VAL A O 1
ATOM 591 N N . LEU A 1 83 ? -22.517 12.802 17.543 1.00 52.47 83 LEU A N 1
ATOM 592 C CA . LEU A 1 83 ? -21.645 11.623 17.536 1.00 52.47 83 LEU A CA 1
ATOM 593 C C . LEU A 1 83 ? -21.559 10.889 16.186 1.00 52.47 83 LEU A C 1
ATOM 595 O O . LEU A 1 83 ? -20.506 10.336 15.870 1.00 52.47 83 LEU A O 1
ATOM 599 N N . GLU A 1 84 ? -22.608 10.923 15.359 1.00 57.62 84 GLU A N 1
ATOM 600 C CA . GLU A 1 84 ? -22.599 10.253 14.046 1.00 57.62 84 GLU A CA 1
ATOM 601 C C . GLU A 1 84 ? -21.651 10.926 13.035 1.00 57.62 84 GLU A C 1
ATOM 603 O O . GLU A 1 84 ? -20.986 10.253 12.249 1.00 57.62 84 GLU A O 1
ATOM 608 N N . SER A 1 85 ? -21.533 12.256 13.083 1.00 63.28 85 SER A N 1
ATOM 609 C CA . SER A 1 85 ? -20.748 13.059 12.130 1.00 63.28 85 SER A CA 1
ATOM 610 C C . SER A 1 85 ? -19.247 12.705 12.078 1.00 63.28 85 SER A C 1
ATOM 612 O O . SER A 1 85 ? -18.733 12.432 10.985 1.00 63.28 85 SER A O 1
ATOM 614 N N . PRO A 1 86 ? -18.506 12.668 13.207 1.00 72.44 86 PRO A N 1
ATOM 615 C CA . PRO A 1 86 ? -17.075 12.394 13.174 1.00 72.44 86 PRO A CA 1
ATOM 616 C C . PRO A 1 86 ? -16.760 10.938 12.826 1.00 72.44 86 PRO A C 1
ATOM 618 O O . PRO A 1 86 ? -15.811 10.709 12.081 1.00 72.44 86 PRO A O 1
ATOM 621 N N . ILE A 1 87 ? -17.541 9.962 13.303 1.00 78.88 87 ILE A N 1
ATOM 622 C CA . ILE A 1 87 ? -17.296 8.540 13.003 1.00 78.88 87 ILE A CA 1
ATOM 623 C C . ILE A 1 87 ? -17.573 8.258 11.521 1.00 78.88 87 ILE A C 1
ATOM 625 O O . ILE A 1 87 ? -16.712 7.696 10.843 1.00 78.88 87 ILE A O 1
ATOM 629 N N . ALA A 1 88 ? -18.692 8.747 10.976 1.00 80.06 88 ALA A N 1
ATOM 630 C CA . ALA A 1 88 ? -19.024 8.575 9.560 1.00 80.06 88 ALA A CA 1
ATOM 631 C C . ALA A 1 88 ? -17.973 9.207 8.625 1.00 80.06 88 ALA A C 1
ATOM 633 O O . ALA A 1 88 ? -17.627 8.640 7.587 1.00 80.06 88 ALA A O 1
ATOM 634 N N . ALA A 1 89 ? -17.403 10.361 8.996 1.00 82.38 89 ALA A N 1
ATOM 635 C CA . ALA A 1 89 ? -16.323 10.984 8.229 1.00 82.38 89 ALA A CA 1
ATOM 636 C C . ALA A 1 89 ? -15.030 10.141 8.232 1.00 82.38 89 ALA A C 1
ATOM 638 O O . ALA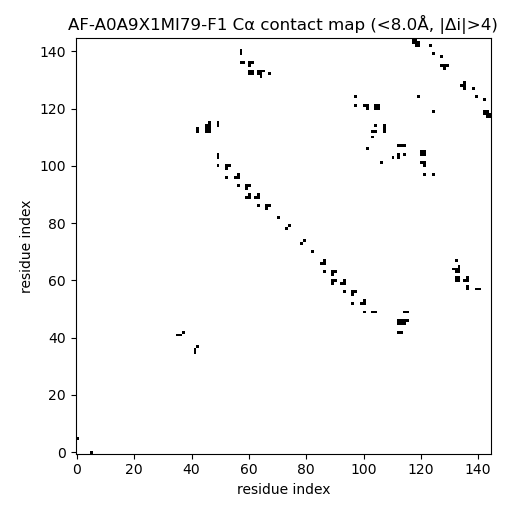 A 1 89 ? -14.323 10.066 7.218 1.00 82.38 89 ALA A O 1
ATOM 639 N N . ARG A 1 90 ? -14.713 9.485 9.357 1.00 84.06 90 ARG A N 1
ATOM 640 C CA . ARG A 1 90 ? -13.553 8.584 9.469 1.00 84.06 90 ARG A CA 1
ATOM 641 C C . ARG A 1 90 ? -13.769 7.293 8.691 1.00 84.06 90 ARG A C 1
ATOM 643 O O . ARG A 1 90 ? -12.867 6.880 7.968 1.00 84.06 90 ARG A O 1
ATOM 650 N N . GLU A 1 91 ? -14.973 6.738 8.733 1.00 84.50 91 GLU A N 1
ATOM 651 C CA . GLU A 1 91 ? -15.368 5.595 7.910 1.00 84.50 91 GLU A CA 1
ATOM 652 C C . GLU A 1 91 ? -15.269 5.908 6.409 1.00 84.50 91 GLU A C 1
ATOM 654 O O . GLU A 1 91 ? -14.671 5.146 5.649 1.00 84.50 91 GLU A O 1
ATOM 659 N N . ALA A 1 92 ? -15.785 7.057 5.962 1.00 86.75 92 ALA A N 1
ATOM 660 C CA . ALA A 1 92 ? -15.661 7.477 4.566 1.00 86.75 92 ALA A CA 1
ATOM 661 C C . ALA A 1 92 ? -14.190 7.635 4.142 1.00 86.75 92 ALA A C 1
ATOM 663 O O . ALA A 1 92 ? -13.811 7.258 3.029 1.00 86.75 92 ALA A O 1
ATOM 664 N N . THR A 1 93 ? -13.345 8.145 5.045 1.00 89.56 93 THR A N 1
ATOM 665 C CA . THR A 1 93 ? -11.895 8.238 4.826 1.00 89.56 93 THR A CA 1
ATOM 666 C C . THR A 1 93 ? -11.275 6.852 4.673 1.00 89.56 93 THR A C 1
ATOM 668 O O . THR A 1 93 ? -10.539 6.623 3.714 1.00 89.56 93 THR A O 1
ATOM 671 N N . PHE A 1 94 ? -11.608 5.915 5.563 1.00 90.19 94 PHE A N 1
ATOM 672 C CA . PHE A 1 94 ? -11.144 4.532 5.488 1.00 90.19 94 PHE A CA 1
ATOM 673 C C . PHE A 1 94 ? -11.549 3.871 4.165 1.00 90.19 94 PHE A C 1
ATOM 675 O O . PHE A 1 94 ? -10.689 3.390 3.431 1.00 90.19 94 PHE A O 1
ATOM 682 N N . ARG A 1 95 ? -12.831 3.948 3.786 1.00 89.12 95 ARG A N 1
ATOM 683 C CA . ARG A 1 95 ? -13.338 3.406 2.513 1.00 89.12 95 ARG A CA 1
ATOM 684 C C . ARG A 1 95 ? -12.635 4.017 1.296 1.00 89.12 95 ARG A C 1
ATOM 686 O O . ARG A 1 95 ? -12.332 3.311 0.336 1.00 89.12 95 ARG A O 1
ATOM 693 N N . SER A 1 96 ? -12.321 5.316 1.335 1.00 91.25 96 SER A N 1
ATOM 694 C CA . SER A 1 96 ? -11.534 5.967 0.279 1.00 91.25 96 SER A CA 1
ATOM 695 C C . SER A 1 96 ? -10.115 5.401 0.180 1.00 91.25 96 SER A C 1
ATOM 697 O O . SER A 1 96 ? -9.607 5.217 -0.927 1.00 91.25 96 SER A O 1
ATOM 699 N N . LEU A 1 97 ? -9.473 5.112 1.315 1.00 91.44 97 LEU A N 1
ATOM 700 C CA . LEU A 1 97 ? -8.140 4.510 1.346 1.00 91.44 97 LEU A CA 1
ATOM 701 C C . LEU A 1 97 ? -8.160 3.060 0.853 1.00 91.44 97 LEU A C 1
ATOM 703 O O . LEU A 1 97 ? -7.327 2.720 0.018 1.00 91.44 97 LEU A O 1
ATOM 707 N N . VAL A 1 98 ? -9.149 2.259 1.264 1.00 90.94 98 VAL A N 1
ATOM 708 C CA . VAL A 1 98 ? -9.356 0.890 0.756 1.00 90.94 98 VAL A CA 1
ATOM 709 C C . VAL A 1 98 ? -9.546 0.896 -0.757 1.00 90.94 98 VAL A C 1
ATOM 711 O O . VAL A 1 98 ? -8.909 0.114 -1.455 1.00 90.94 98 VAL A O 1
ATOM 714 N N . SER A 1 99 ? -10.352 1.816 -1.293 1.00 89.81 99 SER A N 1
ATOM 715 C CA . SER A 1 99 ? -10.547 1.944 -2.742 1.00 89.81 99 SER A CA 1
ATOM 716 C C . SER A 1 99 ? -9.253 2.316 -3.478 1.00 89.81 99 SER A C 1
ATOM 718 O O . SER A 1 99 ? -8.937 1.709 -4.499 1.00 89.81 99 SER A O 1
ATOM 720 N N . LYS A 1 100 ? -8.466 3.267 -2.951 1.00 89.25 100 LYS A N 1
ATOM 721 C CA . LYS A 1 100 ? -7.164 3.649 -3.534 1.00 89.25 100 LYS A CA 1
ATOM 722 C C . LYS A 1 100 ? -6.155 2.504 -3.502 1.00 89.25 100 LYS A C 1
ATOM 724 O O . LYS A 1 100 ? -5.425 2.305 -4.472 1.00 89.25 100 LYS A O 1
ATOM 729 N N . TYR A 1 101 ? -6.114 1.780 -2.390 1.00 89.50 101 TYR A N 1
ATOM 730 C CA . TYR A 1 101 ? -5.256 0.620 -2.219 1.00 89.50 101 TYR A CA 1
ATOM 731 C C . TYR A 1 101 ? -5.658 -0.507 -3.176 1.00 89.50 101 TYR A C 1
ATOM 733 O O . TYR A 1 101 ? -4.823 -0.983 -3.937 1.00 89.50 101 TYR A O 1
ATOM 741 N N . SER A 1 102 ? -6.947 -0.851 -3.228 1.00 89.00 102 SER A N 1
ATOM 742 C CA . SER A 1 102 ? -7.489 -1.887 -4.119 1.00 89.00 102 SER A CA 1
ATOM 743 C C . SER A 1 102 ? -7.212 -1.557 -5.585 1.00 89.00 102 SER A C 1
ATOM 745 O O . SER A 1 102 ? -6.662 -2.375 -6.306 1.00 89.00 102 SER A O 1
ATOM 747 N N . ALA A 1 103 ? -7.432 -0.307 -6.010 1.00 86.94 103 ALA A N 1
ATOM 748 C CA . ALA A 1 103 ? -7.081 0.133 -7.362 1.00 86.94 103 ALA A CA 1
ATOM 749 C C . ALA A 1 103 ? -5.578 -0.013 -7.680 1.00 86.94 103 ALA A C 1
ATOM 751 O O . ALA A 1 103 ? -5.209 -0.229 -8.832 1.00 86.94 103 ALA A O 1
ATOM 752 N N . THR A 1 104 ? -4.716 0.101 -6.666 1.00 85.31 104 THR A N 1
ATOM 753 C CA . THR A 1 104 ? -3.264 -0.069 -6.806 1.00 85.31 104 THR A CA 1
ATOM 754 C C . THR A 1 104 ? -2.865 -1.546 -6.888 1.00 85.31 104 THR A C 1
ATOM 756 O O . THR A 1 104 ? -1.986 -1.897 -7.673 1.00 85.31 104 THR A O 1
ATOM 759 N N . VAL A 1 105 ? -3.493 -2.405 -6.082 1.00 85.31 105 VAL A N 1
ATOM 760 C CA . VAL A 1 105 ? -3.144 -3.829 -5.950 1.00 85.31 105 VAL A CA 1
ATOM 761 C C . VAL A 1 105 ? -3.820 -4.702 -7.009 1.00 85.31 105 VAL A C 1
ATOM 763 O O . VAL A 1 105 ? -3.174 -5.600 -7.543 1.00 85.31 105 VAL A O 1
ATOM 766 N N . ASP A 1 106 ? -5.072 -4.416 -7.369 1.00 84.19 106 ASP A N 1
ATOM 767 C CA . ASP A 1 106 ? -5.849 -5.196 -8.344 1.00 84.19 106 ASP A CA 1
ATOM 768 C C . ASP A 1 106 ? -5.465 -4.890 -9.791 1.00 84.19 106 ASP A C 1
ATOM 770 O O . ASP A 1 106 ? -5.701 -5.696 -10.692 1.00 84.19 106 ASP A O 1
ATOM 774 N N . ASN A 1 107 ? -4.863 -3.723 -10.028 1.00 80.56 107 ASN A N 1
ATOM 775 C CA . ASN A 1 107 ? -4.419 -3.308 -11.351 1.00 80.56 107 ASN A CA 1
ATOM 776 C C . ASN A 1 107 ? -2.929 -2.918 -11.372 1.00 80.56 107 ASN A C 1
ATOM 778 O O . ASN A 1 107 ? -2.567 -1.770 -11.658 1.00 80.56 107 ASN A O 1
ATOM 782 N N . PRO A 1 108 ? -2.030 -3.885 -11.104 1.00 70.69 108 PRO A N 1
ATOM 783 C CA . PRO A 1 108 ? -0.593 -3.633 -11.035 1.00 70.69 108 PRO A CA 1
ATOM 784 C C . PRO A 1 108 ? -0.008 -3.231 -12.398 1.00 70.69 108 PRO A C 1
ATOM 786 O O . PRO A 1 108 ? 1.016 -2.546 -12.461 1.00 70.69 108 PRO A O 1
ATOM 789 N N . PHE A 1 109 ? -0.669 -3.616 -13.499 1.00 69.75 109 PHE A N 1
ATOM 790 C CA . PHE A 1 109 ? -0.253 -3.286 -14.862 1.00 69.75 109 PHE A CA 1
ATOM 791 C C . PHE A 1 109 ? -0.542 -1.828 -15.226 1.00 69.75 109 PHE A C 1
ATOM 793 O O . PHE A 1 109 ? 0.345 -1.153 -15.750 1.00 69.75 109 PHE A O 1
ATOM 800 N N . GLU A 1 110 ? -1.737 -1.316 -14.922 1.00 63.97 110 GLU A N 1
ATOM 801 C CA . GLU A 1 110 ? -2.072 0.095 -15.154 1.00 63.97 110 GLU A CA 1
ATOM 802 C C . GLU A 1 110 ? -1.332 1.010 -14.170 1.00 63.97 110 GLU A C 1
ATOM 804 O O . GLU A 1 110 ? -0.843 2.072 -14.554 1.00 63.97 110 GLU A O 1
ATOM 809 N N . GLY A 1 111 ? -1.156 0.557 -12.925 1.00 61.09 111 GLY A N 1
ATOM 810 C CA . GLY A 1 111 ? -0.405 1.276 -11.896 1.00 61.09 111 GLY A CA 1
ATOM 811 C C . GLY A 1 111 ? 1.116 1.239 -12.067 1.00 61.09 111 GLY A C 1
ATOM 812 O O . GLY A 1 111 ? 1.810 1.994 -11.388 1.00 61.09 111 GLY A O 1
ATOM 813 N N . GLN A 1 112 ? 1.646 0.383 -12.952 1.00 69.12 112 GLN A N 1
ATOM 814 C CA . GLN A 1 112 ? 3.082 0.090 -13.071 1.00 69.12 112 GLN A CA 1
ATOM 815 C C . GLN A 1 112 ? 3.721 -0.203 -11.704 1.00 69.12 112 GLN A C 1
ATOM 817 O O . GLN A 1 112 ? 4.789 0.325 -11.385 1.00 69.12 112 GLN A O 1
ATOM 822 N N . ILE A 1 113 ? 3.050 -0.995 -10.868 1.00 79.00 113 ILE A N 1
ATOM 823 C CA . ILE A 1 113 ? 3.465 -1.285 -9.493 1.00 79.00 113 ILE A CA 1
ATOM 824 C C . ILE A 1 113 ? 3.651 -2.786 -9.336 1.00 79.00 113 ILE A C 1
ATOM 826 O O . ILE A 1 113 ? 2.775 -3.578 -9.666 1.00 79.00 113 ILE A O 1
ATOM 830 N N . VAL A 1 114 ? 4.803 -3.174 -8.795 1.00 79.75 114 VAL A N 1
ATOM 831 C CA . VAL A 1 114 ? 4.994 -4.509 -8.234 1.00 79.75 114 VAL A CA 1
ATOM 832 C C . VAL A 1 114 ? 4.497 -4.473 -6.794 1.00 79.75 114 VAL A C 1
ATOM 834 O O . VAL A 1 114 ? 4.989 -3.684 -5.983 1.00 79.75 114 VAL A O 1
ATOM 837 N N . VAL A 1 115 ? 3.492 -5.289 -6.489 1.00 82.62 115 VAL A N 1
ATOM 838 C CA . VAL A 1 115 ? 2.960 -5.414 -5.131 1.00 82.62 115 VAL A CA 1
ATOM 839 C C . VAL A 1 115 ? 3.942 -6.257 -4.303 1.00 82.62 115 VAL A C 1
ATOM 841 O O . VAL A 1 115 ? 4.342 -7.330 -4.758 1.00 82.62 115 VAL A O 1
ATOM 844 N N . PRO A 1 116 ? 4.385 -5.779 -3.125 1.00 82.56 116 PRO A N 1
ATOM 845 C CA . PRO A 1 116 ? 5.197 -6.576 -2.215 1.00 82.56 116 PRO A CA 1
ATOM 846 C C . PRO A 1 116 ? 4.423 -7.794 -1.703 1.00 82.56 116 PRO A C 1
ATOM 848 O O . PRO A 1 116 ? 3.227 -7.707 -1.444 1.00 82.56 116 PRO A O 1
ATOM 851 N N . ASP A 1 117 ? 5.137 -8.898 -1.502 1.00 83.12 117 ASP A N 1
ATOM 852 C CA . ASP A 1 117 ? 4.572 -10.112 -0.910 1.00 83.12 117 ASP A CA 1
ATOM 853 C C . ASP A 1 117 ? 4.091 -9.873 0.538 1.00 83.12 117 ASP A C 1
ATOM 855 O O . ASP A 1 117 ? 4.622 -8.997 1.233 1.00 83.12 117 ASP A O 1
ATOM 859 N N . GLY A 1 118 ? 3.083 -10.634 0.972 1.00 83.81 118 GLY A N 1
ATOM 860 C CA . GLY A 1 118 ? 2.482 -10.548 2.314 1.00 83.81 118 GLY A CA 1
ATOM 861 C C . GLY A 1 118 ? 1.476 -9.406 2.529 1.00 83.81 118 GLY A C 1
ATOM 862 O O . GLY A 1 118 ? 1.061 -9.161 3.659 1.00 83.81 118 GLY A O 1
ATOM 863 N N . TYR A 1 119 ? 1.086 -8.681 1.476 1.00 88.12 119 TYR A N 1
ATOM 864 C CA . TYR A 1 119 ? 0.052 -7.641 1.542 1.00 88.12 119 TYR A CA 1
ATOM 865 C C . TYR A 1 119 ? -1.290 -8.164 1.009 1.00 88.12 119 TYR A C 1
ATOM 867 O O . TYR A 1 119 ? -1.288 -8.825 -0.031 1.00 88.12 119 TYR A O 1
ATOM 875 N N . PRO A 1 120 ? -2.419 -7.861 1.677 1.00 88.19 120 PRO A N 1
ATOM 876 C CA . PRO A 1 120 ? -3.707 -8.436 1.314 1.00 88.19 120 PRO A CA 1
ATOM 877 C C . PRO A 1 120 ? -4.242 -7.887 -0.006 1.00 88.19 120 PRO A C 1
ATOM 879 O O . PRO A 1 120 ? -3.997 -6.750 -0.406 1.00 88.19 120 PRO A O 1
ATOM 882 N N . THR A 1 121 ? -5.031 -8.711 -0.672 1.00 87.12 121 THR A N 1
ATOM 883 C CA . THR A 1 121 ? -5.799 -8.367 -1.864 1.00 87.12 121 THR A CA 1
ATOM 884 C C . THR A 1 121 ? -7.044 -7.550 -1.511 1.00 87.12 121 THR A C 1
ATOM 886 O O . THR A 1 121 ? -7.494 -7.507 -0.364 1.00 87.12 121 THR A O 1
ATOM 889 N N . SER A 1 122 ? -7.649 -6.909 -2.511 1.00 84.31 122 SER A N 1
ATOM 890 C CA . SER A 1 122 ? -8.932 -6.216 -2.335 1.00 84.31 122 SER A CA 1
ATOM 891 C C . SER A 1 122 ? -10.054 -7.133 -1.845 1.00 84.31 122 SER A C 1
ATOM 893 O O . SER A 1 122 ? -10.906 -6.692 -1.076 1.00 84.31 122 SER A O 1
ATOM 895 N N . ALA A 1 123 ? -10.036 -8.404 -2.255 1.00 84.12 123 ALA A N 1
ATOM 896 C CA . ALA A 1 123 ? -10.997 -9.408 -1.818 1.00 84.12 123 ALA A CA 1
ATOM 897 C C . ALA A 1 123 ? -10.898 -9.633 -0.303 1.00 84.12 123 ALA A C 1
ATOM 899 O O . ALA A 1 123 ? -11.902 -9.536 0.395 1.00 84.12 123 ALA A O 1
ATOM 900 N N . GLU A 1 124 ? -9.685 -9.815 0.221 1.00 85.75 124 GLU A N 1
ATOM 901 C CA . GLU A 1 124 ? -9.448 -9.990 1.662 1.00 85.75 124 GLU A CA 1
ATOM 902 C C . GLU A 1 124 ? -9.825 -8.739 2.469 1.00 85.75 124 GLU A C 1
ATOM 904 O O . GLU A 1 124 ? -10.339 -8.844 3.580 1.00 85.75 124 GLU A O 1
ATOM 909 N N . LEU A 1 125 ? -9.634 -7.543 1.902 1.00 86.31 125 LEU A N 1
ATOM 910 C CA . LEU A 1 125 ? -10.072 -6.294 2.533 1.00 86.31 125 LEU A CA 1
ATOM 911 C C . LEU A 1 125 ? -11.595 -6.110 2.525 1.00 86.31 125 LEU A C 1
ATOM 913 O O . LEU A 1 125 ? -12.120 -5.385 3.370 1.00 86.31 125 LEU A O 1
ATOM 917 N N . SER A 1 126 ? -12.308 -6.724 1.578 1.00 83.12 126 SER A N 1
ATOM 918 C CA . SER A 1 126 ? -13.770 -6.626 1.496 1.00 83.12 126 SER A CA 1
ATOM 919 C C . SER A 1 126 ? -14.495 -7.440 2.572 1.00 83.12 126 SER A C 1
ATOM 921 O O . SER A 1 126 ? -15.637 -7.119 2.895 1.00 83.12 126 SER A O 1
ATOM 923 N N . ASP A 1 127 ? -13.806 -8.414 3.172 1.00 83.19 127 ASP A N 1
ATOM 924 C CA . ASP A 1 127 ? -14.318 -9.267 4.252 1.00 83.19 127 ASP A CA 1
ATOM 925 C C . ASP A 1 127 ? -14.120 -8.656 5.655 1.00 83.19 127 ASP A C 1
ATOM 927 O O . ASP A 1 127 ? -14.483 -9.272 6.659 1.00 83.19 127 ASP A O 1
ATOM 931 N N . LEU A 1 128 ? -13.545 -7.451 5.749 1.00 83.75 128 LEU A N 1
ATOM 932 C CA . LEU A 1 128 ? -13.328 -6.770 7.026 1.00 83.75 128 LEU A CA 1
ATOM 933 C C . LEU A 1 128 ? -14.654 -6.417 7.705 1.00 83.75 128 LEU A C 1
ATOM 935 O O . LEU A 1 128 ? -15.538 -5.792 7.114 1.00 83.75 128 LEU A O 1
ATOM 939 N N . ASP A 1 129 ? -14.752 -6.741 8.993 1.00 79.81 129 ASP A N 1
ATOM 940 C CA . ASP A 1 129 ? -15.907 -6.372 9.803 1.00 79.81 129 ASP A CA 1
ATOM 941 C C . ASP A 1 129 ? -15.769 -4.925 10.287 1.00 79.81 129 ASP A C 1
ATOM 943 O O . ASP A 1 129 ? -15.133 -4.638 11.299 1.00 79.81 129 ASP A O 1
ATOM 947 N N . THR A 1 130 ? -16.387 -3.990 9.563 1.00 79.00 130 THR A N 1
ATOM 948 C CA . THR A 1 130 ? -16.384 -2.566 9.926 1.00 79.00 130 THR A CA 1
ATOM 949 C C . THR A 1 130 ? -17.450 -2.192 10.961 1.00 79.00 130 THR A C 1
ATOM 951 O O . THR A 1 130 ? -17.696 -1.002 11.162 1.00 79.00 130 THR A O 1
ATOM 954 N N . SER A 1 131 ? -18.120 -3.165 11.594 1.00 78.31 131 SER A N 1
ATOM 955 C CA . SER A 1 131 ? -19.085 -2.892 12.669 1.00 78.31 131 SER A CA 1
ATOM 956 C C . SER A 1 131 ? -18.410 -2.488 13.986 1.00 78.31 131 SER A C 1
ATOM 958 O O . SER A 1 131 ? -19.005 -1.741 14.764 1.00 78.31 131 SER A O 1
ATOM 960 N N . ASP A 1 132 ? -17.156 -2.904 14.198 1.00 84.56 132 ASP A N 1
ATOM 9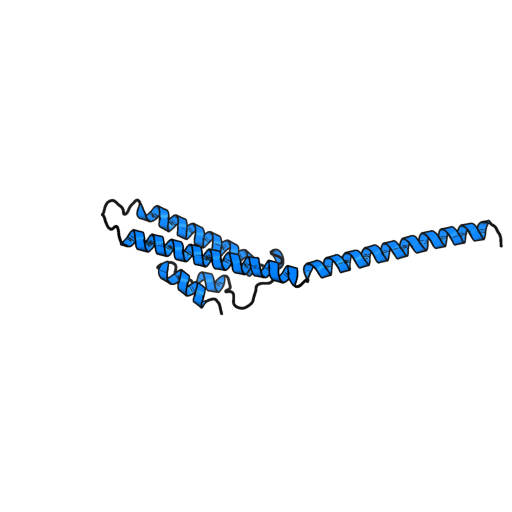61 C CA . ASP A 1 132 ? -16.320 -2.489 15.326 1.00 84.56 132 ASP A CA 1
ATOM 962 C C . ASP A 1 132 ? -14.938 -2.019 14.851 1.00 84.56 132 ASP A C 1
ATOM 964 O O . ASP A 1 132 ? -14.026 -2.819 14.613 1.00 84.56 132 ASP A O 1
ATOM 968 N N . TRP A 1 133 ? -14.751 -0.697 14.767 1.00 85.06 133 TRP A N 1
ATOM 969 C CA . TRP A 1 133 ? -13.508 -0.093 14.276 1.00 85.06 133 TRP A CA 1
ATOM 970 C C . TRP A 1 133 ? -12.284 -0.444 15.119 1.00 85.06 133 TRP A C 1
ATOM 972 O O . TRP A 1 133 ? -11.163 -0.417 14.606 1.00 85.06 133 TRP A O 1
ATOM 982 N N . CYS A 1 134 ? -12.481 -0.810 16.386 1.00 86.31 134 CYS A N 1
ATOM 983 C CA . CYS A 1 134 ? -11.396 -1.240 17.261 1.00 86.31 134 CYS A CA 1
ATOM 984 C C . CYS A 1 134 ? -10.858 -2.630 16.906 1.00 86.31 134 CYS A C 1
ATOM 986 O O . CYS A 1 134 ? -9.712 -2.944 17.228 1.00 86.31 134 CYS A O 1
ATOM 988 N N . THR A 1 135 ? -11.631 -3.435 16.173 1.00 88.88 135 THR A N 1
ATOM 989 C CA . THR A 1 135 ? -11.176 -4.732 15.652 1.00 88.88 135 THR A CA 1
ATOM 990 C C . THR A 1 135 ? -10.576 -4.624 14.254 1.00 88.88 135 THR A C 1
ATOM 992 O O . THR A 1 135 ? -9.621 -5.340 13.957 1.00 88.88 135 THR A O 1
ATOM 995 N N . VAL A 1 136 ? -11.041 -3.681 13.425 1.00 87.38 136 VAL A N 1
ATOM 996 C CA . VAL A 1 136 ? -10.567 -3.493 12.038 1.00 87.38 136 VAL A CA 1
ATOM 997 C C . VAL A 1 136 ? -9.054 -3.273 11.974 1.00 87.38 136 VAL A C 1
ATOM 999 O O . VAL A 1 136 ? -8.367 -3.869 11.146 1.00 87.38 136 VAL A O 1
ATOM 1002 N N . GLY A 1 137 ? -8.499 -2.450 12.871 1.00 85.81 137 GLY A N 1
ATOM 1003 C CA . GLY A 1 137 ? -7.054 -2.204 12.925 1.00 85.81 137 GLY A CA 1
ATOM 1004 C C . GLY A 1 137 ? -6.235 -3.460 13.253 1.00 85.81 137 GLY A C 1
ATOM 1005 O O . GLY A 1 137 ? -5.120 -3.610 12.752 1.00 85.81 137 GLY A O 1
ATOM 1006 N N . ALA A 1 138 ? -6.781 -4.369 14.068 1.00 85.94 138 ALA A N 1
ATOM 1007 C CA . ALA A 1 138 ? -6.166 -5.657 14.385 1.00 85.94 138 ALA A CA 1
ATOM 1008 C C . ALA A 1 138 ? -6.304 -6.647 13.218 1.00 85.94 138 ALA A C 1
ATOM 1010 O O . ALA A 1 138 ? -5.305 -7.225 12.808 1.00 85.94 138 ALA A O 1
ATOM 1011 N N . GLN A 1 139 ? -7.491 -6.742 12.608 1.00 88.56 139 GLN A N 1
ATOM 1012 C CA . GLN A 1 139 ? -7.731 -7.566 11.416 1.00 88.56 139 GLN A CA 1
ATOM 1013 C C . GLN A 1 139 ? -6.776 -7.197 10.271 1.00 88.56 139 GLN A C 1
ATOM 1015 O O . GLN A 1 139 ? -6.158 -8.069 9.671 1.00 88.56 139 GLN A O 1
ATOM 1020 N N . LEU A 1 140 ? -6.562 -5.901 10.016 1.00 88.19 140 LEU A N 1
ATOM 1021 C CA . LEU A 1 140 ? -5.573 -5.435 9.036 1.00 88.19 140 LEU A CA 1
ATOM 1022 C C . LEU A 1 140 ? -4.134 -5.828 9.408 1.00 88.19 140 LEU A C 1
ATOM 1024 O O . LEU A 1 140 ? -3.313 -6.106 8.537 1.00 88.19 140 LEU A O 1
ATOM 1028 N N . LYS A 1 141 ? -3.773 -5.838 10.690 1.00 87.56 141 LYS A N 1
ATOM 1029 C CA . LYS A 1 141 ? -2.427 -6.269 11.098 1.00 87.56 141 LYS A CA 1
ATOM 1030 C C . LYS A 1 141 ? -2.248 -7.778 10.902 1.00 87.56 141 LYS A C 1
ATOM 1032 O O . LYS A 1 141 ? -1.169 -8.176 10.481 1.00 87.56 141 LYS A O 1
ATOM 1037 N N . ASP A 1 142 ? -3.300 -8.564 11.120 1.00 87.75 142 ASP A N 1
ATOM 1038 C CA . ASP A 1 142 ? -3.295 -10.025 10.965 1.00 87.75 142 ASP A CA 1
ATOM 1039 C C . ASP A 1 142 ? -3.338 -10.478 9.498 1.00 87.75 142 ASP A C 1
ATOM 1041 O O . ASP A 1 142 ? -2.731 -11.486 9.148 1.00 87.75 142 ASP A O 1
ATOM 1045 N N . LEU A 1 143 ? -4.003 -9.718 8.620 1.00 86.19 143 LEU A N 1
ATOM 1046 C CA . LEU A 1 143 ? -4.019 -9.969 7.171 1.00 86.19 143 LEU A CA 1
ATOM 1047 C C . LEU A 1 143 ? -2.650 -9.774 6.505 1.00 86.19 143 LEU A C 1
ATOM 1049 O O . LEU A 1 143 ? -2.444 -10.188 5.365 1.00 86.19 143 LEU A O 1
ATOM 1053 N N . LYS A 1 144 ? -1.714 -9.118 7.193 1.00 81.06 144 LYS A N 1
ATOM 1054 C CA . LYS A 1 144 ? -0.350 -8.945 6.714 1.00 81.06 144 LYS A CA 1
ATOM 1055 C C . LYS A 1 144 ? 0.503 -10.144 7.148 1.00 81.06 144 LYS A C 1
ATOM 1057 O O . LYS A 1 144 ? 0.904 -10.214 8.309 1.00 81.06 144 LYS A O 1
ATOM 1062 N N . GLY A 1 145 ? 0.762 -11.052 6.204 1.00 62.44 145 GLY A N 1
ATOM 1063 C CA . GLY A 1 145 ? 1.550 -12.283 6.387 1.00 62.44 145 GLY A CA 1
ATOM 1064 C C . GLY A 1 145 ? 3.048 -12.071 6.580 1.00 62.44 145 GLY A C 1
ATOM 1065 O O . GLY A 1 145 ? 3.602 -11.095 6.019 1.00 62.44 145 GLY A O 1
#

pLDDT: mean 78.54, std 11.58, range [50.12, 91.56]

Foldseek 3Di:
DDPVVVVVVVVVVVVVVVVVVVVVVVVVVVVVVVCVLPPPVNQVVLQVVLVVLLVVLLVLLVVLLVLVVVLVVDDDPVCPVVSCVVNVVSVVVNVVSLVVNQCCQVCCPVNSHDHDPQADHSVLVVPADPPRSVCNSVSSVVSRD

Sequence (145 aa):
MSRTRIVITSIAAIVGLAVVTGLLGLGLGWFNAGTKVISAGNVKKQHTVVIRQYNDMIAAADNACSAQEAASGTKTDKDALVLESPIAAREATFRSLVSKYSATVDNPFEGQIVVPDGYPTSAELSDLDTSDWCTVGAQLKDLKG

Nearest PDB structures (foldseek):
  7q83-assembly1_B  TM=6.788E-01  e=5.986E-01  Saccharomyces cerevisiae S288C
  5m4y-assembly1_A  TM=6.525E-01  e=7.051E-01  Saccharomyces cerevisiae S288C
  5m4y-assembly2_C  TM=6.426E-01  e=8.305E-01  Saccharomyces cerevisiae S288C
  7q83-assembly2_D  TM=6.555E-01  e=1.357E+00  Saccharomyces cerevisiae S288C
  3na7-assembly1_A  TM=5.532E-01  e=4.763E+00  Helicobacter pylori NCTC 11638

Mean predicted aligned error: 12.64 Å